Protein AF-A0A1H7U4P1-F1 (afdb_monomer)

Sequence (100 aa):
MAQLPHTETDTDTDAGDVAELRAIGGALLTRLAELRERDVGVPPELWQAAERFQPLLDGVDPAPGEGEELWELALTLPRLLTAVESLVGDRVEHVEARGA

Organism: Streptacidiphilus jiangxiensis (NCBI:txid235985)

Foldseek 3Di:
DDDDDPDDDPPPPDPPLLVVLLVLLVVLVVVVVVCVVVVQDQDVLSVVLNVLSVCSNVVNRDDPVSSVVSVVSSVCVVVSSVVSVVVVVVVVVVVPPPDD

Mean predicted aligned error: 10.86 Å

pLDDT: mean 78.18, std 17.96, range [42.41, 95.38]

Solvent-accessible surface area (backbone atoms only — not comparable to full-atom values): 6195 Å² total; per-residue (Å²): 140,88,81,78,81,90,79,73,83,89,70,78,80,48,73,63,57,54,53,48,51,34,52,51,34,52,50,49,50,52,50,54,50,54,36,52,78,68,72,44,86,75,60,69,68,60,53,54,50,44,60,67,34,42,51,48,68,74,69,42,81,66,53,86,68,49,46,53,53,52,47,58,51,54,72,48,44,65,61,55,51,51,57,52,51,50,59,52,55,58,62,59,67,69,70,77,82,80,85,132

Secondary structure (DSSP, 8-state):
------------S-HHHHHHHHHHHHHHHHHHHHHHHTT----HHHHHHHHHHHHHHTT-PPPHHHHHHHHHHHHHHHHHHHHHHHHHHHHHHTTSSS--

Structure (mmCIF, N/CA/C/O backbone):
data_AF-A0A1H7U4P1-F1
#
_entry.id   AF-A0A1H7U4P1-F1
#
loop_
_atom_site.group_PDB
_atom_site.id
_atom_site.type_symbol
_atom_site.label_atom_id
_atom_site.label_alt_id
_atom_site.label_comp_id
_atom_site.label_asym_id
_atom_site.label_entity_id
_atom_site.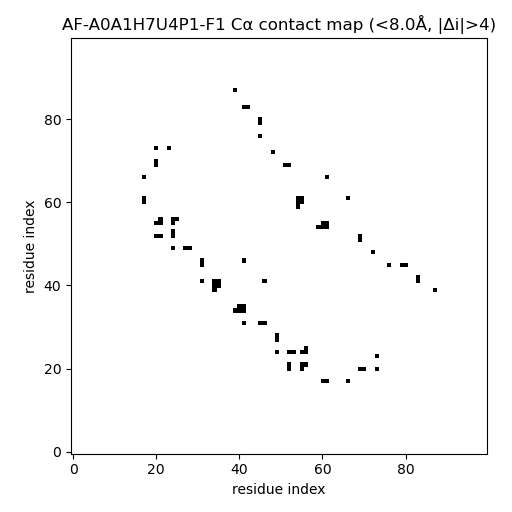label_seq_id
_atom_site.pdbx_PDB_ins_code
_atom_site.Cartn_x
_atom_site.Cartn_y
_atom_site.Cartn_z
_atom_site.occupancy
_atom_site.B_iso_or_equiv
_atom_site.auth_seq_id
_atom_site.auth_comp_id
_atom_site.auth_asym_id
_atom_site.auth_atom_id
_atom_site.pdbx_PDB_model_num
ATOM 1 N N . MET A 1 1 ? 40.662 -24.044 -32.132 1.00 43.41 1 MET A N 1
ATOM 2 C CA . MET A 1 1 ? 40.353 -23.192 -30.969 1.00 43.41 1 MET A CA 1
ATOM 3 C C . MET A 1 1 ? 38.879 -22.855 -31.042 1.00 43.41 1 MET A C 1
ATOM 5 O O . MET A 1 1 ? 38.495 -22.101 -31.922 1.00 43.41 1 MET A O 1
ATOM 9 N N . ALA A 1 2 ? 38.062 -23.509 -30.222 1.00 49.53 2 ALA A N 1
ATOM 10 C CA . ALA A 1 2 ? 36.636 -23.236 -30.121 1.00 49.53 2 ALA A CA 1
ATOM 11 C C . ALA A 1 2 ? 36.421 -22.517 -28.791 1.00 49.53 2 ALA A C 1
ATOM 13 O O . ALA A 1 2 ? 36.654 -23.105 -27.739 1.00 49.53 2 ALA A O 1
ATOM 14 N N . GLN A 1 3 ? 36.052 -21.244 -28.846 1.00 51.91 3 GLN A N 1
ATOM 15 C CA . GLN A 1 3 ? 35.457 -20.555 -27.709 1.00 51.91 3 GLN A CA 1
ATOM 16 C C . GLN A 1 3 ? 34.047 -20.187 -28.156 1.00 51.91 3 GLN A C 1
ATOM 18 O O . GLN A 1 3 ? 33.864 -19.456 -29.129 1.00 51.91 3 GLN A O 1
ATOM 23 N N . LEU A 1 4 ? 33.088 -20.858 -27.524 1.00 58.25 4 LEU A N 1
ATOM 24 C CA . LEU A 1 4 ? 31.654 -20.705 -27.720 1.00 58.25 4 LEU A CA 1
ATOM 25 C C . LEU A 1 4 ? 31.221 -19.301 -27.265 1.00 58.25 4 LEU A C 1
ATOM 27 O O . LEU A 1 4 ? 31.850 -18.736 -26.368 1.00 58.25 4 LEU A O 1
ATOM 31 N N . PRO A 1 5 ? 30.163 -18.730 -27.859 1.00 53.97 5 PRO A N 1
ATOM 32 C CA . PRO A 1 5 ? 29.601 -17.478 -27.387 1.00 53.97 5 PRO A CA 1
ATOM 33 C C . PRO A 1 5 ? 28.930 -17.726 -26.033 1.00 53.97 5 PRO A C 1
ATOM 35 O O . PRO A 1 5 ? 28.023 -18.549 -25.933 1.00 53.97 5 PRO A O 1
ATOM 38 N N . HIS A 1 6 ? 29.353 -17.013 -24.992 1.00 52.03 6 HIS A N 1
ATOM 39 C CA . HIS A 1 6 ? 28.554 -16.881 -23.776 1.00 52.03 6 HIS A CA 1
ATOM 40 C C . HIS A 1 6 ? 27.383 -15.941 -24.080 1.00 52.03 6 HIS A C 1
ATOM 42 O O . HIS A 1 6 ? 27.406 -14.755 -23.766 1.00 52.03 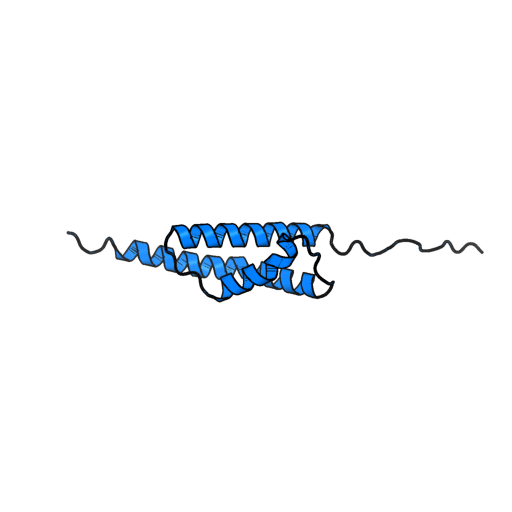6 HIS A O 1
ATOM 48 N N . THR A 1 7 ? 26.392 -16.465 -24.793 1.00 57.38 7 THR A N 1
ATOM 49 C CA . THR A 1 7 ? 25.023 -15.973 -24.725 1.00 57.38 7 THR A CA 1
ATOM 50 C C . THR A 1 7 ? 24.390 -16.665 -23.538 1.00 57.38 7 THR A C 1
ATOM 52 O O . THR A 1 7 ? 24.144 -17.859 -23.631 1.00 57.38 7 THR A O 1
ATOM 55 N N . GLU A 1 8 ? 24.141 -15.943 -22.457 1.00 48.72 8 GLU A N 1
ATOM 56 C CA . GLU A 1 8 ? 22.933 -16.147 -21.664 1.00 48.72 8 GLU A CA 1
ATOM 57 C C . GLU A 1 8 ? 22.740 -14.913 -20.780 1.00 48.72 8 GLU A C 1
ATOM 59 O O . GLU A 1 8 ? 23.538 -14.572 -19.915 1.00 48.72 8 GLU A O 1
ATOM 64 N N . THR A 1 9 ? 21.717 -14.166 -21.168 1.00 46.06 9 THR A N 1
ATOM 65 C CA . THR A 1 9 ? 21.068 -13.043 -20.506 1.00 46.06 9 THR A CA 1
ATOM 66 C C . THR A 1 9 ? 20.786 -13.366 -19.039 1.00 46.06 9 THR A C 1
ATOM 68 O O . THR A 1 9 ? 19.776 -13.980 -18.723 1.00 46.06 9 THR A O 1
ATOM 71 N N . ASP A 1 10 ? 21.639 -12.884 -18.142 1.00 43.03 10 ASP A N 1
ATOM 72 C CA . ASP A 1 10 ? 21.376 -12.799 -16.699 1.00 43.03 10 ASP A CA 1
ATOM 73 C C . ASP A 1 10 ? 20.486 -11.564 -16.426 1.00 43.03 10 ASP A C 1
ATOM 75 O O . ASP A 1 10 ? 20.867 -10.586 -15.792 1.00 43.03 10 ASP A O 1
ATOM 79 N N . THR A 1 11 ? 19.309 -11.551 -17.058 1.00 47.88 11 THR A N 1
ATOM 80 C CA . THR A 1 11 ? 18.224 -10.572 -16.826 1.00 47.88 11 THR A CA 1
ATOM 81 C C . THR A 1 11 ? 16.963 -11.334 -16.442 1.00 47.88 11 THR A C 1
ATOM 83 O O . THR A 1 11 ? 15.873 -11.069 -16.927 1.00 47.88 11 THR A O 1
ATOM 86 N N . ASP A 1 12 ? 17.145 -12.317 -15.565 1.00 43.88 12 ASP A N 1
ATOM 87 C CA . ASP A 1 12 ? 16.076 -12.886 -14.744 1.00 43.88 12 ASP A CA 1
ATOM 88 C C . ASP A 1 12 ? 16.049 -12.183 -13.375 1.00 43.88 12 ASP A C 1
ATOM 90 O O . ASP A 1 12 ? 15.624 -12.741 -12.366 1.00 43.88 12 ASP A O 1
ATOM 94 N N . THR A 1 13 ? 16.510 -10.925 -13.314 1.00 49.16 13 THR A N 1
ATOM 95 C CA . THR A 1 13 ? 15.989 -10.007 -12.304 1.00 49.16 13 THR A CA 1
ATOM 96 C C . THR A 1 13 ? 14.523 -9.778 -12.665 1.00 49.16 13 THR A C 1
ATOM 98 O O . THR A 1 13 ? 14.169 -8.876 -13.419 1.00 49.16 13 THR A O 1
ATOM 101 N N . ASP A 1 14 ? 13.696 -10.652 -12.096 1.00 60.59 14 ASP A N 1
ATOM 102 C CA . ASP A 1 14 ? 12.640 -10.181 -11.215 1.00 60.59 14 ASP A CA 1
ATOM 103 C C . ASP A 1 14 ? 11.248 -9.971 -11.863 1.00 60.59 14 ASP A C 1
ATOM 105 O O . ASP A 1 14 ? 10.530 -9.007 -11.624 1.00 60.59 14 ASP A O 1
ATOM 109 N N . ALA A 1 15 ? 10.797 -10.912 -12.701 1.00 54.00 15 ALA A N 1
ATOM 110 C CA . ALA A 1 15 ? 9.362 -11.009 -13.020 1.00 54.00 15 ALA A CA 1
ATOM 111 C C . ALA A 1 15 ? 8.546 -11.559 -11.826 1.00 54.00 15 ALA A C 1
ATOM 113 O O . ALA A 1 15 ? 7.341 -11.308 -11.713 1.00 54.00 15 ALA A O 1
ATOM 114 N N . GLY A 1 16 ? 9.206 -12.336 -10.958 1.00 60.28 16 GLY A N 1
ATOM 115 C CA . GLY A 1 16 ? 8.627 -12.951 -9.766 1.00 60.28 16 GLY A CA 1
ATOM 116 C C . GLY A 1 16 ? 8.388 -11.953 -8.638 1.00 60.28 16 GLY A C 1
ATOM 117 O O . GLY A 1 16 ? 7.261 -11.881 -8.140 1.00 60.28 16 GLY A O 1
ATOM 118 N N . ASP A 1 17 ? 9.377 -11.135 -8.288 1.00 79.88 17 ASP A N 1
ATOM 119 C CA . ASP A 1 17 ? 9.270 -10.219 -7.153 1.00 79.88 17 ASP A CA 1
ATOM 120 C C . ASP A 1 17 ? 8.409 -9.004 -7.546 1.00 79.88 17 ASP A C 1
ATOM 122 O O . ASP A 1 17 ? 7.620 -8.533 -6.733 1.00 79.88 17 ASP A O 1
ATOM 126 N N . VAL A 1 18 ? 8.348 -8.598 -8.823 1.00 85.12 18 VAL A N 1
ATOM 127 C CA . VAL A 1 18 ? 7.349 -7.612 -9.303 1.00 85.12 18 VAL A CA 1
ATOM 128 C C . VAL A 1 18 ? 5.900 -8.117 -9.155 1.00 85.12 18 VAL A C 1
ATOM 130 O O . VAL A 1 18 ? 5.001 -7.355 -8.778 1.00 85.12 18 VAL A O 1
ATOM 133 N N . ALA A 1 19 ? 5.628 -9.396 -9.436 1.00 89.56 19 ALA A N 1
ATOM 134 C CA . ALA A 1 19 ? 4.301 -9.982 -9.220 1.00 89.56 19 ALA A C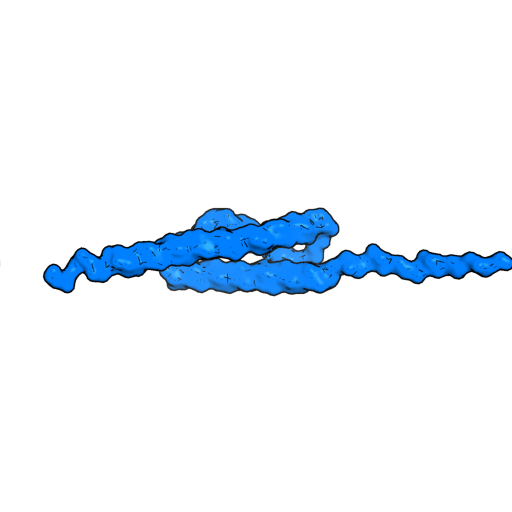A 1
ATOM 135 C C . ALA A 1 19 ? 3.960 -10.094 -7.722 1.00 89.56 19 ALA A C 1
ATOM 137 O O . ALA A 1 19 ? 2.812 -9.863 -7.327 1.00 89.56 19 ALA A O 1
ATOM 138 N N . GLU A 1 20 ? 4.952 -10.394 -6.886 1.00 91.94 20 GLU A N 1
ATOM 139 C CA . GLU A 1 20 ? 4.811 -10.405 -5.431 1.00 91.94 20 GLU A CA 1
ATOM 140 C C . GLU A 1 20 ? 4.549 -9.000 -4.875 1.00 91.94 20 GLU A C 1
ATOM 142 O O . GLU A 1 20 ? 3.593 -8.806 -4.124 1.00 91.94 20 GLU A O 1
ATOM 147 N N . LEU A 1 21 ? 5.294 -7.988 -5.322 1.00 93.06 21 LEU A N 1
ATOM 148 C CA . LEU A 1 21 ? 5.074 -6.588 -4.964 1.00 93.06 21 LEU A CA 1
ATOM 149 C C . LEU A 1 21 ? 3.664 -6.117 -5.357 1.00 93.06 21 LEU A C 1
ATOM 151 O O . LEU A 1 21 ? 3.020 -5.3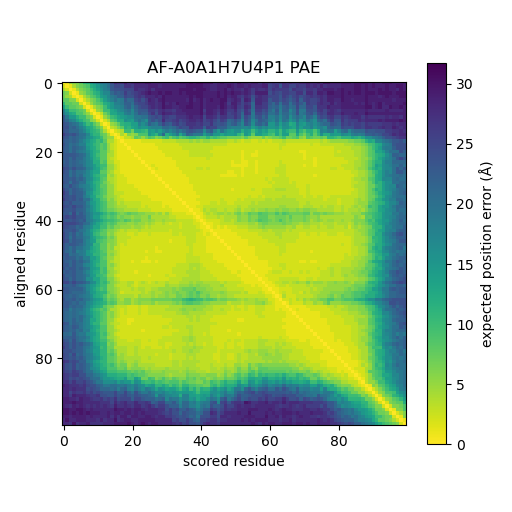99 -4.588 1.00 93.06 21 LEU A O 1
ATOM 155 N N . ARG A 1 22 ? 3.127 -6.564 -6.504 1.00 93.81 22 ARG A N 1
ATOM 156 C CA . ARG A 1 22 ? 1.718 -6.322 -6.878 1.00 93.81 22 ARG A CA 1
ATOM 157 C C . ARG A 1 22 ? 0.754 -6.966 -5.894 1.00 93.81 22 ARG A C 1
ATOM 159 O O . ARG A 1 22 ? -0.209 -6.326 -5.473 1.00 93.81 22 ARG A O 1
ATOM 166 N N . ALA A 1 23 ? 0.992 -8.220 -5.521 1.00 94.81 23 ALA A N 1
ATOM 167 C CA . ALA A 1 23 ? 0.150 -8.914 -4.552 1.00 94.81 23 ALA A CA 1
ATOM 168 C C . ALA A 1 23 ? 0.166 -8.203 -3.187 1.00 94.81 23 ALA A C 1
ATOM 170 O O . ALA A 1 23 ? -0.890 -7.998 -2.586 1.00 94.81 23 ALA A O 1
ATOM 171 N N . ILE A 1 24 ? 1.342 -7.759 -2.739 1.00 94.81 24 ILE A N 1
ATOM 172 C CA . ILE A 1 24 ? 1.531 -7.006 -1.495 1.00 94.81 24 ILE A CA 1
ATOM 173 C C . ILE A 1 24 ? 0.805 -5.659 -1.556 1.00 94.81 24 ILE A C 1
ATOM 175 O O . ILE A 1 24 ? 0.036 -5.341 -0.648 1.00 94.81 24 ILE A O 1
ATOM 179 N N . GLY A 1 25 ? 0.979 -4.892 -2.636 1.00 94.25 25 GLY A N 1
ATOM 180 C CA . GLY A 1 25 ? 0.286 -3.618 -2.839 1.00 94.25 25 GLY A CA 1
ATOM 181 C C . GLY A 1 25 ? -1.239 -3.768 -2.838 1.00 94.25 25 GLY A C 1
ATOM 182 O O . GLY A 1 25 ? -1.949 -3.003 -2.182 1.00 94.25 25 GLY A O 1
ATOM 183 N N . GLY A 1 26 ? -1.759 -4.799 -3.511 1.00 95.38 26 GLY A N 1
ATOM 184 C CA . GLY A 1 26 ? -3.192 -5.100 -3.531 1.00 95.38 26 GLY A CA 1
ATOM 185 C C . GLY A 1 26 ? -3.730 -5.509 -2.156 1.00 95.38 26 GLY A C 1
ATOM 186 O O . GLY A 1 26 ? -4.805 -5.061 -1.741 1.00 95.38 26 GLY A O 1
ATOM 187 N N . ALA A 1 27 ? -2.966 -6.313 -1.412 1.00 94.94 27 ALA A N 1
ATOM 188 C CA . ALA A 1 27 ? -3.303 -6.686 -0.042 1.00 94.94 27 ALA A CA 1
ATOM 189 C C . ALA A 1 27 ? -3.310 -5.465 0.891 1.00 94.94 27 ALA A C 1
ATOM 191 O O . ALA A 1 27 ? -4.228 -5.323 1.700 1.00 94.94 27 ALA A O 1
ATOM 192 N N . LEU A 1 28 ? -2.343 -4.552 0.747 1.00 94.62 28 LEU A N 1
ATOM 193 C CA . LEU A 1 28 ? -2.288 -3.307 1.510 1.00 94.62 28 LEU A CA 1
ATOM 194 C C . LEU A 1 28 ? -3.534 -2.445 1.270 1.00 94.62 28 LEU A C 1
ATOM 196 O O . LEU A 1 28 ? -4.191 -2.062 2.236 1.00 94.62 28 LEU A O 1
ATOM 200 N N . LEU A 1 29 ? -3.912 -2.186 0.013 1.00 93.12 29 LEU A N 1
ATOM 201 C CA . LEU A 1 29 ? -5.119 -1.407 -0.302 1.00 93.12 29 LEU A CA 1
ATOM 202 C C . LEU A 1 29 ? -6.392 -2.050 0.258 1.00 93.12 29 LEU A C 1
ATOM 204 O O . LEU A 1 29 ? -7.246 -1.351 0.806 1.00 93.12 29 LEU A O 1
ATOM 208 N N . THR A 1 30 ? -6.497 -3.378 0.170 1.00 93.94 30 THR A N 1
ATOM 209 C CA . THR A 1 30 ? -7.619 -4.128 0.752 1.00 93.94 30 THR A CA 1
ATOM 210 C C . THR A 1 30 ? -7.684 -3.918 2.264 1.00 93.94 30 THR A C 1
ATOM 212 O O . THR A 1 30 ? -8.735 -3.566 2.798 1.00 93.94 30 THR A O 1
ATOM 215 N N . ARG A 1 31 ? -6.549 -4.032 2.964 1.00 91.56 31 ARG A N 1
ATOM 216 C CA . ARG A 1 31 ? -6.477 -3.790 4.412 1.00 91.56 31 ARG A CA 1
ATOM 217 C C . ARG A 1 31 ? -6.816 -2.356 4.792 1.00 91.56 31 ARG A C 1
ATOM 219 O O . ARG A 1 31 ? -7.513 -2.143 5.780 1.00 91.56 31 ARG A O 1
ATOM 226 N N . LEU A 1 32 ? -6.378 -1.370 4.015 1.00 91.69 32 LEU A N 1
ATOM 227 C CA . LEU A 1 32 ? -6.739 0.027 4.252 1.00 91.69 32 LEU A CA 1
ATOM 228 C C . LEU A 1 32 ? -8.243 0.275 4.093 1.00 91.69 32 LEU A C 1
ATOM 230 O O . LEU A 1 32 ? -8.825 1.015 4.889 1.00 91.69 32 LEU A O 1
ATOM 234 N N . ALA A 1 33 ? -8.880 -0.364 3.109 1.00 91.25 33 ALA A N 1
ATOM 235 C CA . ALA A 1 33 ? -10.328 -0.313 2.945 1.00 91.25 33 ALA A CA 1
ATOM 236 C C . ALA A 1 33 ? -11.053 -0.938 4.150 1.00 91.25 33 ALA A C 1
ATOM 238 O O . ALA A 1 33 ? -11.930 -0.293 4.721 1.00 91.25 33 ALA A O 1
ATOM 239 N N . GLU A 1 34 ? -10.627 -2.120 4.606 1.00 90.94 34 GLU A N 1
ATOM 240 C CA . GLU A 1 34 ? -11.184 -2.780 5.798 1.00 90.94 34 GLU A CA 1
ATOM 241 C C . GLU A 1 34 ? -11.050 -1.915 7.063 1.00 90.94 34 GLU A C 1
ATOM 243 O O . GLU A 1 34 ? -11.993 -1.790 7.846 1.00 90.94 34 GLU A O 1
ATOM 248 N N . LEU A 1 35 ? -9.886 -1.295 7.281 1.00 88.75 35 LEU A N 1
ATOM 249 C CA . LEU A 1 35 ? -9.660 -0.405 8.425 1.00 88.75 35 LEU A CA 1
ATOM 250 C C . LEU A 1 35 ? -10.575 0.821 8.365 1.00 88.75 35 LEU A C 1
ATOM 252 O O . LEU A 1 35 ? -11.163 1.203 9.378 1.00 88.75 35 LEU A O 1
ATOM 256 N N . ARG A 1 36 ? -10.747 1.398 7.173 1.00 87.31 36 ARG A N 1
ATOM 257 C CA . ARG A 1 36 ? -11.654 2.525 6.951 1.00 87.31 36 ARG A CA 1
ATOM 258 C C . ARG A 1 36 ? -13.114 2.150 7.205 1.00 87.31 36 ARG A C 1
ATOM 260 O O . ARG A 1 36 ? -13.824 2.927 7.832 1.00 87.31 36 ARG A O 1
ATOM 267 N N . GLU A 1 37 ? -13.565 0.983 6.748 1.00 89.75 37 GLU A N 1
ATOM 268 C CA . GLU A 1 37 ? -14.928 0.486 7.006 1.00 89.75 37 GLU A CA 1
ATOM 269 C C . GLU A 1 37 ? -15.208 0.301 8.501 1.00 89.75 37 GLU A C 1
ATOM 271 O O . GLU A 1 37 ? -16.334 0.485 8.958 1.00 89.75 37 GLU A O 1
ATOM 276 N N . ARG A 1 38 ? -14.168 -0.019 9.275 1.00 86.94 38 ARG A N 1
ATOM 277 C CA . ARG A 1 38 ? -14.226 -0.189 10.732 1.00 86.94 38 ARG A CA 1
ATOM 278 C C . ARG A 1 38 ? -14.032 1.117 11.509 1.00 86.94 38 ARG A C 1
ATOM 280 O O . ARG A 1 38 ? -13.917 1.066 12.732 1.00 86.94 38 ARG A O 1
ATOM 287 N N . ASP A 1 39 ? -13.972 2.256 10.817 1.00 85.38 39 ASP A N 1
ATOM 288 C CA . ASP A 1 39 ? -13.694 3.587 11.377 1.00 85.38 39 ASP A CA 1
ATOM 289 C C . ASP A 1 39 ? -12.397 3.630 12.215 1.00 85.38 39 ASP A C 1
ATOM 291 O O . ASP A 1 39 ? -12.265 4.327 13.228 1.00 85.38 39 ASP A O 1
ATOM 295 N N . VAL A 1 40 ? -11.408 2.834 11.799 1.00 84.94 40 VAL A N 1
ATOM 296 C CA . VAL A 1 40 ? -10.075 2.822 12.395 1.00 84.94 40 VAL A CA 1
ATOM 297 C C . VAL A 1 40 ? -9.237 3.899 11.722 1.00 84.94 40 VAL A C 1
ATOM 299 O O . VAL A 1 40 ? -9.088 3.930 10.501 1.00 84.94 40 VAL A O 1
ATOM 302 N N . GLY A 1 41 ? -8.650 4.778 12.536 1.00 83.06 41 GLY A N 1
ATOM 303 C CA . GLY A 1 41 ? -7.713 5.786 12.054 1.00 83.06 41 GLY A CA 1
ATOM 304 C C . GLY A 1 41 ? -6.489 5.125 11.427 1.00 83.06 41 GLY A C 1
ATOM 305 O O . GLY A 1 41 ? -5.702 4.488 12.125 1.00 83.06 41 GLY A O 1
ATOM 306 N N . VAL A 1 42 ? -6.333 5.286 10.115 1.00 85.50 42 VAL A N 1
ATOM 307 C CA . VAL A 1 42 ? -5.166 4.799 9.378 1.00 85.50 42 VAL A CA 1
ATOM 308 C C . VAL A 1 42 ? -4.035 5.829 9.492 1.00 85.50 42 VAL A C 1
ATOM 310 O O . VAL A 1 42 ? -4.251 6.996 9.148 1.00 85.50 42 VAL A O 1
ATOM 313 N N . PRO A 1 43 ? -2.834 5.433 9.944 1.00 85.50 43 PRO A N 1
ATOM 314 C CA . PRO A 1 43 ? -1.680 6.319 10.006 1.00 85.50 43 PRO A CA 1
ATOM 315 C C . PRO A 1 43 ? -1.232 6.761 8.600 1.00 85.50 43 PRO A C 1
ATOM 317 O O . PRO A 1 43 ? -1.315 5.977 7.647 1.00 85.50 43 PRO A O 1
ATOM 320 N N . PRO A 1 44 ? -0.747 8.007 8.444 1.00 88.25 44 PRO A N 1
ATOM 321 C CA . PRO A 1 44 ? -0.363 8.555 7.143 1.00 88.25 44 PRO A CA 1
ATOM 322 C C . PRO A 1 44 ? 0.753 7.757 6.456 1.00 88.25 44 PRO A C 1
ATOM 324 O O . PRO A 1 44 ? 0.817 7.745 5.231 1.00 88.25 44 PRO A O 1
ATOM 327 N N . GLU A 1 45 ? 1.601 7.064 7.212 1.00 90.69 45 GLU A N 1
ATOM 328 C CA . GLU A 1 45 ? 2.678 6.216 6.701 1.00 90.69 45 GLU A CA 1
ATOM 329 C C . GLU A 1 45 ? 2.143 5.042 5.869 1.00 90.69 45 GLU A C 1
ATOM 331 O O . GLU A 1 45 ? 2.730 4.700 4.845 1.00 90.69 45 GLU A O 1
ATOM 336 N N . LEU A 1 46 ? 1.003 4.453 6.255 1.00 90.88 46 LEU A N 1
ATOM 337 C CA . LEU A 1 46 ? 0.388 3.372 5.479 1.00 90.88 46 LEU A CA 1
ATOM 338 C C . LEU A 1 46 ? -0.267 3.888 4.194 1.00 90.88 46 LEU A C 1
ATOM 340 O O . LEU A 1 46 ? -0.215 3.206 3.172 1.00 90.88 46 LEU A O 1
ATOM 344 N N . TRP A 1 47 ? -0.845 5.093 4.223 1.00 90.44 47 TRP A N 1
ATOM 345 C CA . TRP A 1 47 ? -1.361 5.738 3.012 1.00 90.44 47 TRP A CA 1
ATOM 346 C C . TRP A 1 47 ? -0.240 6.060 2.028 1.00 90.44 47 TRP A C 1
ATOM 348 O O . TRP A 1 47 ? -0.346 5.712 0.857 1.00 90.44 47 TRP A O 1
ATOM 358 N N . GLN A 1 48 ? 0.861 6.637 2.513 1.00 92.75 48 GLN A N 1
ATOM 359 C CA . GLN A 1 48 ? 2.043 6.901 1.691 1.00 92.75 48 GLN A CA 1
ATOM 360 C C . GLN A 1 48 ? 2.613 5.612 1.099 1.00 92.75 48 GLN A C 1
ATOM 362 O O . GLN A 1 48 ? 3.006 5.591 -0.064 1.00 92.75 48 GLN A O 1
ATOM 367 N N . ALA A 1 49 ? 2.632 4.522 1.871 1.00 93.25 49 ALA A N 1
ATOM 368 C CA . ALA A 1 49 ? 3.071 3.241 1.346 1.00 93.25 49 ALA A CA 1
ATOM 369 C C . ALA A 1 49 ? 2.155 2.749 0.215 1.00 93.25 49 ALA A C 1
ATOM 371 O O . ALA A 1 49 ? 2.649 2.359 -0.837 1.00 93.25 49 ALA A O 1
ATOM 372 N N . ALA A 1 50 ? 0.832 2.835 0.380 1.00 93.56 50 ALA A N 1
ATOM 373 C CA . ALA A 1 50 ? -0.118 2.449 -0.662 1.00 93.56 50 ALA A CA 1
ATOM 374 C C . ALA A 1 50 ? 0.048 3.272 -1.950 1.00 93.56 50 ALA A C 1
ATOM 376 O O . ALA A 1 50 ? 0.037 2.701 -3.039 1.00 93.56 50 ALA A O 1
ATOM 377 N N . GLU A 1 51 ? 0.286 4.581 -1.832 1.00 94.19 51 GLU A N 1
ATOM 378 C CA . GLU A 1 51 ? 0.572 5.452 -2.980 1.00 94.19 51 GLU A CA 1
ATOM 379 C C . GLU A 1 51 ? 1.832 5.015 -3.741 1.00 94.19 51 GLU A C 1
ATOM 381 O O . GLU A 1 51 ? 1.860 5.086 -4.969 1.00 94.19 51 GLU A O 1
ATOM 386 N N . ARG A 1 52 ? 2.861 4.510 -3.043 1.00 94.38 52 ARG A N 1
ATOM 387 C CA . ARG A 1 52 ? 4.080 3.982 -3.682 1.00 94.38 52 ARG A CA 1
ATOM 388 C C . ARG A 1 52 ? 3.822 2.709 -4.486 1.00 94.38 52 ARG A C 1
ATOM 390 O O . ARG A 1 52 ? 4.420 2.545 -5.543 1.00 94.38 52 ARG A O 1
ATOM 397 N N . PHE A 1 53 ? 2.924 1.837 -4.030 1.00 94.19 53 PHE A N 1
ATOM 398 C CA . PHE A 1 53 ? 2.548 0.625 -4.769 1.00 94.19 53 PHE A CA 1
ATOM 399 C C . PHE A 1 53 ? 1.581 0.894 -5.927 1.00 94.19 53 PHE A C 1
ATOM 401 O O . PHE A 1 53 ? 1.409 0.039 -6.793 1.00 94.19 53 PHE A O 1
ATOM 408 N N . GLN A 1 54 ? 0.939 2.060 -5.972 1.00 93.19 54 GLN A N 1
ATOM 409 C CA . GLN A 1 54 ? -0.135 2.322 -6.924 1.00 93.19 54 GLN A CA 1
ATOM 410 C C . GLN A 1 54 ? 0.289 2.261 -8.404 1.00 93.19 54 GLN A C 1
ATOM 412 O O . GLN A 1 54 ? -0.393 1.569 -9.158 1.00 93.19 54 GLN A O 1
ATOM 417 N N . PRO A 1 55 ? 1.430 2.842 -8.833 1.00 93.12 55 PRO A N 1
ATOM 418 C CA . PRO A 1 55 ? 1.904 2.699 -10.213 1.00 93.12 55 PRO A CA 1
ATOM 419 C C . PRO A 1 55 ? 2.086 1.233 -10.619 1.00 93.12 55 PRO A C 1
ATOM 421 O O . PRO A 1 55 ? 1.705 0.829 -11.717 1.00 93.12 55 PRO A O 1
ATOM 424 N N . LEU A 1 56 ? 2.602 0.418 -9.696 1.00 92.69 56 LEU A N 1
ATOM 425 C CA . LEU A 1 56 ? 2.815 -1.004 -9.918 1.00 92.69 56 LEU A CA 1
ATOM 426 C C . LEU A 1 56 ? 1.491 -1.763 -10.132 1.00 92.69 56 LEU A C 1
ATOM 428 O O . LEU A 1 56 ? 1.414 -2.662 -10.979 1.00 92.69 56 LEU A O 1
ATOM 432 N N . LEU A 1 57 ? 0.444 -1.385 -9.393 1.00 91.62 57 LEU A N 1
ATOM 433 C CA . LEU A 1 57 ? -0.913 -1.921 -9.542 1.00 91.62 57 LEU A CA 1
ATOM 434 C C . LEU A 1 57 ? -1.611 -1.430 -10.815 1.00 91.62 57 LEU A C 1
ATOM 436 O O . LEU A 1 57 ? -2.391 -2.176 -11.404 1.00 91.62 57 LEU A O 1
ATOM 440 N N . ASP A 1 58 ? -1.276 -0.226 -11.277 1.00 93.88 58 ASP A N 1
ATOM 441 C CA . ASP A 1 58 ? -1.740 0.340 -12.548 1.00 93.88 58 ASP A CA 1
ATOM 442 C C . ASP A 1 58 ? -1.020 -0.269 -13.772 1.00 93.88 58 ASP A C 1
ATOM 444 O O . ASP A 1 58 ? -1.271 0.118 -14.915 1.00 93.88 58 ASP A O 1
ATOM 448 N N . GLY A 1 59 ? -0.145 -1.256 -13.551 1.00 89.75 59 GLY A N 1
ATOM 449 C CA . GLY A 1 59 ? 0.565 -1.981 -14.604 1.00 89.75 59 GLY A CA 1
ATOM 450 C C . GLY A 1 59 ? 1.852 -1.303 -15.069 1.00 89.75 59 GLY A C 1
ATOM 451 O O . GLY A 1 59 ? 2.383 -1.675 -16.113 1.00 89.75 59 GLY A O 1
ATOM 452 N N . VAL A 1 60 ? 2.361 -0.327 -14.315 1.00 90.94 60 VAL A N 1
ATOM 453 C CA . VAL A 1 60 ? 3.665 0.291 -14.569 1.00 90.94 60 VAL A CA 1
ATOM 454 C C . VAL A 1 60 ? 4.739 -0.538 -13.873 1.00 90.94 60 VAL A C 1
ATOM 456 O O . VAL A 1 60 ? 4.753 -0.636 -12.648 1.00 90.94 60 VAL A O 1
ATOM 459 N N . ASP A 1 61 ? 5.629 -1.155 -14.646 1.00 86.69 61 ASP A N 1
ATOM 460 C CA . ASP A 1 61 ? 6.776 -1.859 -14.073 1.00 86.69 61 ASP A CA 1
ATOM 461 C C . ASP A 1 61 ? 7.767 -0.850 -13.458 1.00 86.69 61 ASP A C 1
ATOM 463 O O . ASP A 1 61 ? 8.046 0.185 -14.076 1.00 86.69 61 ASP A O 1
ATOM 467 N N . PRO A 1 62 ? 8.291 -1.121 -12.250 1.00 85.69 62 PRO A N 1
ATOM 468 C CA . PRO A 1 62 ? 9.205 -0.225 -11.561 1.00 85.69 62 PRO A CA 1
ATOM 469 C C . PRO A 1 62 ? 10.579 -0.235 -12.230 1.00 85.69 62 PRO A C 1
ATOM 471 O O . PRO A 1 62 ? 11.015 -1.238 -12.804 1.00 85.69 62 PRO A O 1
ATOM 474 N N . ALA A 1 63 ? 11.303 0.877 -12.124 1.00 85.12 63 ALA A N 1
ATOM 475 C CA . ALA A 1 63 ? 12.710 0.883 -12.502 1.00 85.12 63 ALA A CA 1
ATOM 476 C C . ALA A 1 63 ? 13.529 -0.059 -11.584 1.00 85.12 63 ALA A C 1
ATOM 478 O O . ALA A 1 63 ? 13.145 -0.275 -10.434 1.00 85.12 63 ALA A O 1
ATOM 479 N N . PRO A 1 64 ? 14.705 -0.557 -12.018 1.00 73.12 64 PRO A N 1
ATOM 480 C CA . PRO A 1 64 ? 15.513 -1.505 -11.239 1.00 73.12 64 PRO A CA 1
ATOM 481 C C . PRO A 1 64 ? 15.891 -1.052 -9.815 1.00 73.12 64 PRO A C 1
ATOM 483 O O . PRO A 1 64 ? 16.126 -1.896 -8.964 1.00 73.12 64 PRO A O 1
ATOM 486 N N . GLY A 1 65 ? 15.941 0.258 -9.536 1.00 79.50 65 GLY A N 1
ATOM 487 C CA . GLY A 1 65 ? 16.129 0.781 -8.171 1.00 79.50 65 GLY A CA 1
ATOM 488 C C . GLY A 1 65 ? 14.823 1.014 -7.402 1.00 79.50 65 GLY A C 1
ATOM 489 O O . GLY A 1 65 ? 14.799 0.942 -6.180 1.00 79.50 65 GLY A O 1
ATOM 490 N N . GLU A 1 66 ? 13.719 1.252 -8.108 1.00 85.62 66 GLU A N 1
ATOM 491 C CA . GLU A 1 66 ? 12.401 1.429 -7.490 1.00 85.62 66 GLU A CA 1
ATOM 492 C C . GLU A 1 66 ? 11.836 0.095 -6.988 1.00 85.62 66 GLU A C 1
ATOM 494 O O . GLU A 1 66 ? 11.164 0.074 -5.962 1.00 85.62 66 GLU A O 1
ATOM 499 N N . GLY A 1 67 ? 12.126 -1.017 -7.674 1.00 87.44 67 GLY A N 1
ATOM 500 C CA . GLY A 1 67 ? 11.736 -2.358 -7.228 1.00 87.44 67 GLY A CA 1
ATOM 501 C C . GLY A 1 67 ? 12.323 -2.707 -5.857 1.00 87.44 67 GLY A C 1
ATOM 502 O O . GLY A 1 67 ? 11.588 -3.123 -4.965 1.00 87.44 67 GLY A O 1
ATOM 503 N N . GLU A 1 68 ? 13.616 -2.437 -5.655 1.00 88.06 68 GLU A N 1
ATOM 504 C CA . GLU A 1 68 ? 14.297 -2.646 -4.370 1.00 88.06 68 GLU A CA 1
ATOM 505 C C . GLU A 1 68 ? 13.716 -1.743 -3.269 1.00 88.06 68 GLU A C 1
ATOM 507 O O . GLU A 1 68 ? 13.422 -2.212 -2.170 1.00 88.06 68 GLU A O 1
ATOM 512 N N . GLU A 1 69 ? 13.447 -0.465 -3.565 1.00 90.31 69 GLU A N 1
ATOM 513 C CA . GLU A 1 69 ? 12.783 0.440 -2.615 1.00 90.31 69 GLU A CA 1
ATOM 514 C C . GLU A 1 69 ? 11.375 -0.041 -2.224 1.00 90.31 69 GLU A C 1
ATOM 516 O O . GLU A 1 69 ? 10.991 0.036 -1.052 1.00 90.31 69 GLU A O 1
ATOM 521 N N . LEU A 1 70 ? 10.594 -0.539 -3.189 1.00 91.81 70 LEU A N 1
ATOM 522 C CA . LEU A 1 70 ? 9.265 -1.101 -2.943 1.00 91.81 70 LEU A CA 1
ATOM 523 C C . LEU A 1 70 ? 9.338 -2.394 -2.132 1.00 91.81 70 LEU A C 1
ATOM 525 O O . LEU A 1 70 ? 8.473 -2.629 -1.288 1.00 91.81 70 LEU A O 1
ATOM 529 N N . TRP A 1 71 ? 10.367 -3.207 -2.350 1.00 92.06 71 TRP A N 1
ATOM 530 C CA . TRP A 1 71 ? 10.611 -4.421 -1.582 1.00 92.06 71 TRP A CA 1
ATOM 531 C C . TRP A 1 71 ? 10.966 -4.117 -0.129 1.00 92.06 71 TRP A C 1
ATOM 533 O O . TRP A 1 71 ? 10.327 -4.630 0.789 1.00 92.06 71 TRP A O 1
ATOM 543 N N . GLU A 1 72 ? 11.906 -3.206 0.107 1.00 91.88 72 GLU A N 1
A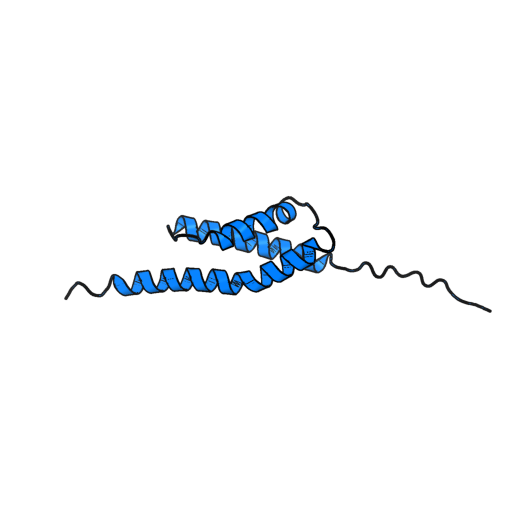TOM 544 C CA . GLU A 1 72 ? 12.238 -2.755 1.460 1.00 91.88 72 GLU A CA 1
ATOM 545 C C . GLU A 1 72 ? 11.010 -2.164 2.164 1.00 91.88 72 GLU A C 1
ATOM 547 O O . GLU A 1 72 ? 10.717 -2.493 3.317 1.00 91.88 72 GLU A O 1
ATOM 552 N N . LEU A 1 73 ? 10.216 -1.359 1.452 1.00 92.31 73 LEU A N 1
ATOM 553 C CA . LEU A 1 73 ? 8.949 -0.856 1.969 1.00 92.31 73 LEU A CA 1
ATOM 554 C C . LEU A 1 73 ? 7.990 -2.002 2.323 1.00 92.31 73 LEU A C 1
ATOM 556 O O . LEU A 1 73 ? 7.428 -1.995 3.423 1.00 92.31 73 LEU A O 1
ATOM 560 N N . ALA A 1 74 ? 7.835 -2.998 1.448 1.00 92.81 74 ALA A N 1
ATOM 561 C CA . ALA A 1 74 ? 6.995 -4.169 1.680 1.00 92.81 74 ALA A CA 1
ATOM 562 C C . ALA A 1 74 ? 7.373 -4.911 2.969 1.00 92.81 74 ALA A C 1
ATOM 564 O O . ALA A 1 74 ? 6.491 -5.261 3.756 1.00 92.81 74 ALA A O 1
ATOM 565 N N . LEU A 1 75 ? 8.669 -5.080 3.242 1.00 92.12 75 LEU A N 1
ATOM 566 C CA . LEU A 1 75 ? 9.163 -5.730 4.460 1.00 92.12 75 LEU A CA 1
ATOM 567 C C . LEU A 1 75 ? 8.802 -4.958 5.740 1.00 92.12 75 LEU A C 1
ATOM 569 O O . LEU A 1 75 ? 8.662 -5.557 6.811 1.00 92.12 75 LEU A O 1
ATOM 573 N N . THR A 1 76 ? 8.602 -3.640 5.656 1.00 91.81 76 THR A N 1
ATOM 574 C CA . THR A 1 76 ? 8.179 -2.822 6.807 1.00 91.81 76 THR A CA 1
ATOM 575 C C . THR A 1 76 ? 6.668 -2.852 7.066 1.00 91.81 76 THR A C 1
ATOM 577 O O . THR A 1 76 ? 6.242 -2.621 8.206 1.00 91.81 76 THR A O 1
ATOM 580 N N . LEU A 1 77 ? 5.848 -3.180 6.056 1.00 90.31 77 LEU A N 1
ATOM 581 C CA . LEU A 1 77 ? 4.381 -3.136 6.139 1.00 90.31 77 LEU A CA 1
ATOM 582 C C . LEU A 1 77 ? 3.787 -3.996 7.264 1.00 90.31 77 LEU A C 1
ATOM 584 O O . LEU A 1 77 ? 2.930 -3.479 7.985 1.00 90.31 77 LEU A O 1
ATOM 588 N N . PRO A 1 78 ? 4.217 -5.256 7.497 1.00 89.44 78 PRO A N 1
ATOM 589 C CA . PRO A 1 78 ? 3.644 -6.083 8.558 1.00 89.44 78 PRO A CA 1
ATOM 590 C C . PRO A 1 78 ? 3.762 -5.435 9.939 1.00 89.44 78 PRO A C 1
ATOM 592 O O . PRO A 1 78 ? 2.828 -5.486 10.742 1.00 89.44 78 PRO A O 1
ATOM 595 N N . ARG A 1 79 ? 4.891 -4.769 10.211 1.00 87.88 79 ARG A N 1
ATOM 596 C CA . ARG A 1 79 ? 5.120 -4.071 11.480 1.00 87.88 79 ARG A CA 1
ATOM 597 C C . ARG A 1 79 ? 4.206 -2.855 11.624 1.00 87.88 79 ARG A C 1
ATOM 599 O O . ARG A 1 79 ? 3.673 -2.634 12.710 1.00 87.88 79 ARG A O 1
ATOM 606 N N . LEU A 1 80 ? 4.024 -2.085 10.552 1.00 86.88 80 LEU A N 1
ATOM 607 C CA . LEU A 1 80 ? 3.128 -0.926 10.543 1.00 86.88 80 LEU A CA 1
ATOM 608 C C . LEU A 1 80 ? 1.667 -1.351 10.741 1.00 86.88 80 LEU A C 1
ATOM 610 O O . LEU A 1 80 ? 0.970 -0.768 11.566 1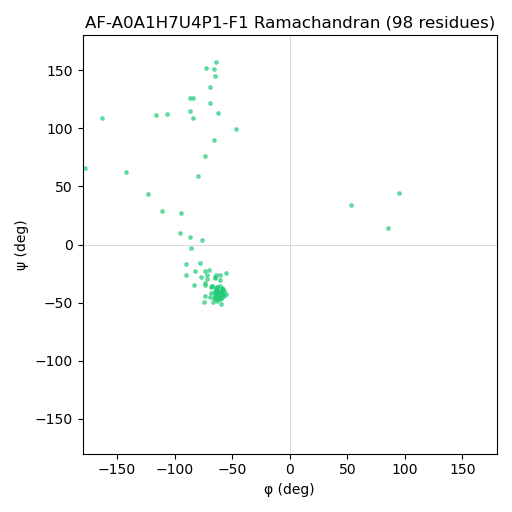.00 86.88 80 LEU A O 1
ATOM 614 N N . LEU A 1 81 ? 1.228 -2.408 10.052 1.00 86.31 81 LEU A N 1
ATOM 615 C CA . LEU A 1 81 ? -0.124 -2.956 10.186 1.00 86.31 81 LEU A CA 1
ATOM 616 C C . LEU A 1 81 ? -0.381 -3.494 11.599 1.00 86.31 81 LEU A C 1
ATOM 618 O O . LEU A 1 81 ? -1.386 -3.140 12.210 1.00 86.31 81 LEU A O 1
ATOM 622 N N . THR A 1 82 ? 0.568 -4.245 12.166 1.00 86.94 82 THR A N 1
ATOM 623 C CA . THR A 1 82 ? 0.465 -4.757 13.546 1.00 86.94 82 THR A CA 1
ATOM 624 C C . THR A 1 82 ? 0.321 -3.620 14.565 1.00 86.94 82 THR A C 1
ATOM 626 O O . THR A 1 82 ? -0.442 -3.729 15.524 1.00 86.94 82 THR A O 1
ATOM 629 N N . ALA A 1 83 ? 1.032 -2.504 14.366 1.00 83.75 83 ALA A N 1
ATOM 630 C CA . ALA A 1 83 ? 0.932 -1.344 15.249 1.00 83.75 83 ALA A CA 1
ATOM 631 C C . ALA A 1 83 ? -0.474 -0.718 15.228 1.00 83.75 83 ALA A C 1
ATOM 633 O O . ALA A 1 83 ? -0.984 -0.330 16.278 1.00 83.75 83 ALA A O 1
ATOM 634 N N . VAL A 1 84 ? -1.125 -0.670 14.060 1.00 83.12 84 VAL A N 1
ATOM 635 C CA . VAL A 1 84 ? -2.509 -0.188 13.926 1.00 83.12 84 VAL A CA 1
ATOM 636 C C . VAL A 1 84 ? -3.495 -1.154 14.571 1.00 83.12 84 VAL A C 1
ATOM 638 O O . VAL A 1 84 ? -4.363 -0.728 15.326 1.00 83.12 84 VAL A O 1
ATOM 641 N N . GLU A 1 85 ? -3.350 -2.455 14.327 1.00 78.94 85 GLU A N 1
ATOM 642 C CA . GLU A 1 85 ? -4.233 -3.478 14.898 1.00 78.94 85 GLU A CA 1
ATOM 643 C C . GLU A 1 85 ? -4.149 -3.533 16.430 1.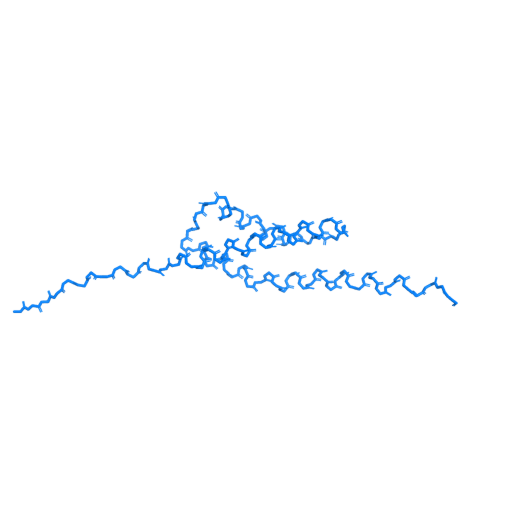00 78.94 85 GLU A C 1
ATOM 645 O O . GLU A 1 85 ? -5.174 -3.678 17.096 1.00 78.94 85 GLU A O 1
ATOM 650 N N . SER A 1 86 ? -2.960 -3.325 17.002 1.00 77.88 86 SER A N 1
ATOM 651 C CA . SER A 1 86 ? -2.771 -3.212 18.454 1.00 77.88 86 SER A CA 1
ATOM 652 C C . SER A 1 86 ? -3.571 -2.045 19.052 1.00 77.88 86 SER A C 1
ATOM 654 O O . SER A 1 86 ? -4.269 -2.211 20.051 1.00 77.88 86 SER A O 1
ATOM 656 N N . LEU A 1 87 ? -3.568 -0.881 18.388 1.00 70.00 87 LEU A N 1
ATOM 657 C CA . LEU A 1 87 ? -4.367 0.283 18.802 1.00 70.00 87 LEU A CA 1
ATOM 658 C C . LEU A 1 87 ? -5.881 0.032 18.706 1.00 70.00 87 LEU A C 1
ATOM 660 O O . LEU A 1 87 ? -6.659 0.646 19.438 1.00 70.00 87 LEU A O 1
ATOM 664 N N . VAL A 1 88 ? -6.314 -0.849 17.800 1.00 67.62 88 VAL A N 1
ATOM 665 C CA . VAL A 1 88 ? -7.718 -1.274 17.695 1.00 67.62 88 VAL A CA 1
ATOM 666 C C . VAL A 1 88 ? -8.085 -2.218 18.835 1.00 67.62 88 VAL A C 1
ATOM 668 O O . VAL A 1 88 ? -9.141 -2.033 19.436 1.00 67.62 88 VAL A O 1
ATOM 671 N N . GLY A 1 89 ? -7.228 -3.194 19.152 1.00 60.66 89 GLY A N 1
ATOM 672 C CA . GLY A 1 89 ? -7.445 -4.145 20.248 1.00 60.66 89 GLY A CA 1
ATOM 673 C C . GLY A 1 89 ? -7.584 -3.460 21.610 1.00 60.66 89 GLY A C 1
ATOM 674 O O . GLY A 1 89 ? -8.534 -3.735 22.340 1.00 60.66 89 GLY A O 1
ATOM 675 N N . ASP A 1 90 ? -6.718 -2.485 21.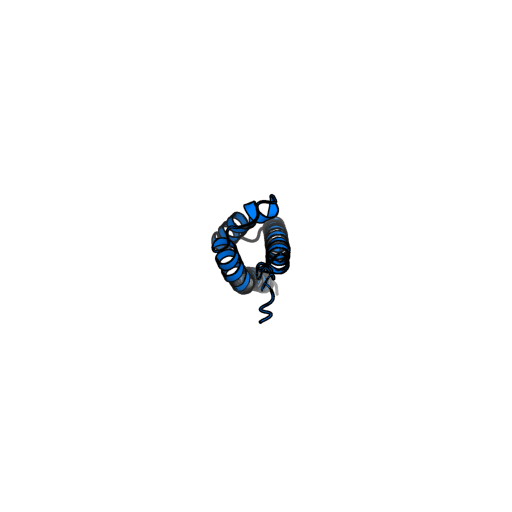893 1.00 58.75 90 ASP A N 1
ATOM 676 C CA . ASP A 1 90 ? -6.710 -1.724 23.154 1.00 58.75 90 ASP A CA 1
ATOM 677 C C . ASP A 1 90 ? -7.986 -0.871 23.341 1.00 58.75 90 ASP A C 1
ATOM 679 O O . ASP A 1 90 ? -8.485 -0.659 24.448 1.00 58.75 90 ASP A O 1
ATOM 683 N N . ARG A 1 91 ? -8.603 -0.427 22.234 1.00 53.03 91 ARG A N 1
ATOM 684 C CA . ARG A 1 91 ? -9.858 0.342 22.268 1.00 53.03 91 ARG A CA 1
ATOM 685 C C . ARG A 1 91 ? -11.080 -0.524 22.620 1.00 53.03 91 ARG A C 1
ATOM 687 O O . ARG A 1 91 ? -12.076 0.016 23.099 1.00 53.03 91 ARG A O 1
ATOM 694 N N . VAL A 1 92 ? -11.021 -1.840 22.396 1.00 50.91 92 VAL A N 1
ATOM 695 C CA . VAL A 1 92 ? -12.122 -2.775 22.696 1.00 50.91 92 VAL A CA 1
ATOM 696 C C . VAL A 1 92 ? -12.111 -3.193 24.170 1.00 50.91 92 VAL A C 1
ATOM 698 O O . VAL A 1 92 ? -13.177 -3.300 24.773 1.00 50.91 92 VAL A O 1
ATOM 701 N N . GLU A 1 93 ? -10.938 -3.339 24.792 1.00 48.50 93 GLU A N 1
ATOM 702 C CA . GLU A 1 93 ? -10.845 -3.745 26.206 1.00 48.50 93 GLU A CA 1
ATOM 703 C C . GLU A 1 93 ? -11.314 -2.657 27.191 1.00 48.50 93 GLU A C 1
ATOM 705 O O . GLU A 1 93 ? -11.761 -2.965 28.296 1.00 48.50 93 GLU A O 1
ATOM 710 N N . HIS A 1 94 ? -11.320 -1.382 26.793 1.00 45.97 94 HIS A N 1
ATOM 711 C CA . HIS A 1 94 ? -11.734 -0.286 27.676 1.00 45.97 94 HIS A CA 1
ATOM 712 C C . HIS A 1 94 ? -13.248 0.003 27.728 1.00 45.97 94 HIS A C 1
ATOM 714 O O . HIS A 1 94 ? -13.673 0.851 28.519 1.00 45.97 94 HIS A O 1
ATOM 720 N N . VAL A 1 95 ? -14.080 -0.698 26.948 1.00 50.44 95 VAL A N 1
ATOM 721 C CA . VAL A 1 95 ? -15.549 -0.515 26.951 1.00 50.44 95 VAL A CA 1
ATOM 722 C C . VAL A 1 95 ? -16.272 -1.418 27.969 1.00 50.44 95 VAL A C 1
ATOM 724 O O . VAL A 1 95 ? -17.385 -1.097 28.379 1.00 50.44 95 VAL A O 1
ATOM 727 N N . GLU A 1 96 ? -15.635 -2.471 28.489 1.00 46.91 96 GLU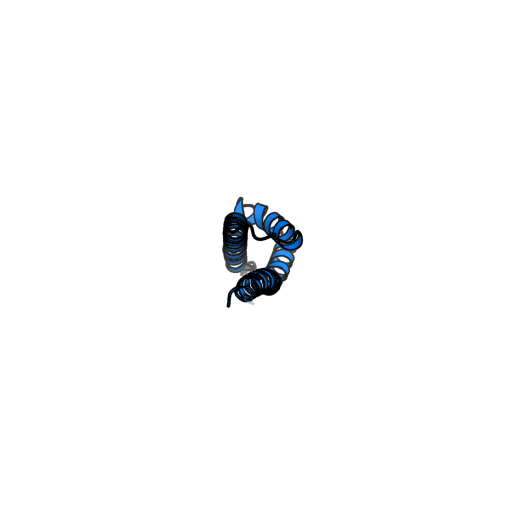 A N 1
ATOM 728 C CA . GLU A 1 96 ? -16.279 -3.473 29.369 1.00 46.91 96 GLU A CA 1
ATOM 729 C C . GLU A 1 96 ? -16.105 -3.219 30.888 1.00 46.91 96 GLU A C 1
ATOM 731 O O . GLU A 1 96 ? -16.476 -4.057 31.704 1.00 46.91 96 GLU A O 1
ATOM 736 N N . ALA A 1 97 ? -15.586 -2.063 31.324 1.00 46.69 97 ALA A N 1
ATOM 737 C CA . ALA A 1 97 ? -15.309 -1.798 32.750 1.00 46.69 97 ALA A CA 1
ATOM 738 C C . ALA A 1 97 ? -16.224 -0.744 33.409 1.00 46.69 97 ALA A C 1
ATOM 740 O O . ALA A 1 97 ? -15.809 -0.043 34.336 1.00 46.69 97 ALA A O 1
ATOM 741 N N . ARG A 1 98 ? -17.473 -0.585 32.947 1.00 47.31 98 ARG A N 1
ATOM 742 C CA . ARG A 1 98 ? -18.425 0.348 33.581 1.00 47.31 98 ARG A CA 1
ATOM 743 C C . ARG A 1 98 ? -19.860 -0.176 33.606 1.00 47.31 98 ARG A C 1
ATOM 745 O O . ARG A 1 98 ? -20.763 0.431 33.041 1.00 47.31 98 ARG A O 1
ATOM 752 N N . GLY A 1 99 ? -20.073 -1.289 34.300 1.00 51.19 99 GLY A N 1
ATOM 753 C CA . GLY A 1 99 ? -21.423 -1.800 34.521 1.00 51.19 99 GLY A CA 1
ATOM 754 C C . GLY A 1 99 ? -21.499 -3.055 35.378 1.00 51.19 99 GLY A C 1
ATOM 755 O O . GLY A 1 99 ? -21.912 -4.086 34.865 1.00 51.19 99 GLY A O 1
ATOM 756 N N . ALA A 1 100 ? -21.133 -2.963 36.659 1.00 42.41 100 ALA A N 1
ATOM 757 C CA . ALA A 1 100 ? -21.681 -3.792 37.742 1.00 42.41 100 ALA A CA 1
ATOM 758 C C . ALA A 1 100 ? -21.321 -3.180 39.100 1.00 42.41 100 ALA A C 1
ATOM 760 O O . ALA A 1 100 ? -20.120 -2.899 39.310 1.00 42.41 100 ALA A O 1
#

Nearest PDB structures (foldseek):
  8ccr-assembly1_A  TM=4.931E-01  e=2.352E+00  Escherichia coli

Radius of gyration: 20.78 Å; Cα contacts (8 Å, |Δi|>4): 44; chains: 1; bounding box: 62×32×69 Å